Protein AF-A0A0F3NWN1-F1 (afdb_monomer_lite)

Sequence (61 aa):
KNTIIKVLIESVGCSILFLPTYSPDLNPIEHYWFKIKNEIRKVTAQFKDISIAVEHLMKFI

pLDDT: mean 92.96, std 5.35, range [62.72, 97.44]

Organism: NCBI:txid1359175

Structure (mmCIF, N/CA/C/O backbone):
data_AF-A0A0F3NWN1-F1
#
_entry.id   AF-A0A0F3NWN1-F1
#
loop_
_atom_site.group_PDB
_atom_site.id
_atom_site.type_symbol
_atom_site.label_atom_id
_atom_site.label_alt_id
_atom_site.label_comp_id
_atom_site.label_asym_id
_atom_site.label_entity_id
_atom_site.label_seq_id
_atom_site.pdbx_PDB_ins_code
_atom_site.Cartn_x
_atom_site.Cartn_y
_atom_site.Cartn_z
_atom_site.occupancy
_atom_site.B_iso_or_equiv
_atom_site.auth_seq_id
_atom_site.auth_comp_id
_atom_site.auth_asym_id
_atom_site.auth_atom_id
_atom_site.pdbx_PDB_model_num
ATOM 1 N N . LYS A 1 1 ? -12.715 12.660 12.516 1.00 62.72 1 LYS A N 1
ATOM 2 C CA . LYS A 1 1 ? -12.884 11.339 11.853 1.00 62.72 1 LYS A CA 1
ATOM 3 C C . LYS A 1 1 ? -13.981 11.490 10.808 1.00 62.72 1 LYS A C 1
ATOM 5 O O . LYS A 1 1 ? -15.001 12.069 11.147 1.00 62.72 1 LYS A O 1
ATOM 10 N N . ASN A 1 2 ? -13.759 11.076 9.559 1.00 79.56 2 ASN A N 1
ATOM 11 C CA . ASN A 1 2 ? -14.730 11.296 8.484 1.00 79.56 2 ASN A CA 1
ATOM 12 C C . ASN A 1 2 ? -15.824 10.215 8.535 1.00 79.56 2 ASN A C 1
ATOM 14 O O . ASN A 1 2 ? -15.614 9.082 8.108 1.00 79.56 2 ASN A O 1
ATOM 18 N N . THR A 1 3 ? -16.964 10.558 9.134 1.00 88.50 3 THR A N 1
ATOM 19 C CA . THR A 1 3 ? -18.080 9.635 9.394 1.00 88.50 3 THR A CA 1
ATOM 20 C C . THR A 1 3 ? -18.711 9.113 8.104 1.00 88.50 3 THR A C 1
ATOM 22 O O . THR A 1 3 ? -19.130 7.962 8.059 1.00 88.50 3 THR A O 1
ATOM 25 N N . ILE A 1 4 ? -18.707 9.922 7.037 1.00 95.12 4 ILE A N 1
ATOM 26 C CA . ILE A 1 4 ? -19.261 9.556 5.726 1.00 95.12 4 ILE A CA 1
ATOM 27 C C . ILE A 1 4 ? -18.468 8.397 5.117 1.00 95.12 4 ILE A C 1
ATOM 29 O O . ILE A 1 4 ? -19.056 7.411 4.688 1.00 95.12 4 ILE A O 1
ATOM 33 N N . ILE A 1 5 ? -17.132 8.476 5.145 1.00 94.06 5 ILE A N 1
ATOM 34 C CA . ILE A 1 5 ? -16.258 7.414 4.618 1.00 94.06 5 ILE A CA 1
ATOM 35 C C . ILE A 1 5 ? -16.529 6.088 5.335 1.00 94.06 5 ILE A C 1
ATOM 37 O O . ILE A 1 5 ? -16.624 5.049 4.688 1.00 94.06 5 ILE A O 1
ATOM 41 N N . LYS A 1 6 ? -16.701 6.122 6.663 1.00 93.31 6 LYS A N 1
ATOM 42 C CA . LYS A 1 6 ? -16.998 4.917 7.442 1.00 93.31 6 LYS A CA 1
ATOM 43 C C . LYS A 1 6 ? -18.324 4.276 7.024 1.00 93.31 6 LYS A C 1
ATOM 45 O O . LYS A 1 6 ? -18.345 3.079 6.765 1.00 93.31 6 LYS A O 1
ATOM 50 N N . VAL A 1 7 ? -19.384 5.075 6.895 1.00 95.38 7 VAL A N 1
ATOM 51 C CA . VAL A 1 7 ? -20.704 4.593 6.457 1.00 95.38 7 VAL A CA 1
ATOM 52 C C . VAL A 1 7 ? -20.635 3.977 5.058 1.00 95.38 7 VAL A C 1
ATOM 54 O O . VAL A 1 7 ? -21.196 2.909 4.841 1.00 95.38 7 VAL A O 1
ATOM 57 N N . LEU A 1 8 ? -19.915 4.602 4.120 1.00 96.31 8 LEU A N 1
ATOM 58 C CA . LEU A 1 8 ? -19.764 4.070 2.761 1.00 96.31 8 LEU A CA 1
ATOM 59 C C . LEU A 1 8 ? -19.048 2.711 2.747 1.00 96.31 8 LEU A C 1
ATOM 61 O O . LEU A 1 8 ? -19.503 1.796 2.065 1.00 96.31 8 LEU A O 1
ATOM 65 N N . ILE A 1 9 ? -17.977 2.551 3.529 1.00 95.69 9 ILE A N 1
ATOM 66 C CA . ILE A 1 9 ? -17.238 1.281 3.632 1.00 95.69 9 ILE A CA 1
ATOM 67 C C . ILE A 1 9 ? -18.115 0.188 4.261 1.00 95.69 9 ILE A C 1
ATOM 69 O O . ILE A 1 9 ? -18.196 -0.918 3.731 1.00 95.69 9 ILE A O 1
ATOM 73 N N . GLU A 1 10 ? -18.812 0.500 5.355 1.00 95.19 10 GLU A N 1
ATOM 74 C CA . GLU A 1 10 ? -19.687 -0.463 6.037 1.00 95.19 10 GLU A CA 1
ATOM 75 C C . GLU A 1 10 ? -20.907 -0.842 5.176 1.00 95.19 10 GLU A C 1
ATOM 77 O O . GLU A 1 10 ? -21.359 -1.985 5.224 1.00 95.19 10 GLU A O 1
ATOM 82 N N . SER A 1 11 ? -21.398 0.070 4.324 1.00 97.38 11 SER A N 1
ATOM 83 C CA . SER A 1 11 ? -22.544 -0.185 3.434 1.00 97.38 11 SER A CA 1
ATOM 84 C C . SER A 1 11 ? -22.292 -1.267 2.379 1.00 97.38 11 SER A C 1
ATOM 86 O O . SER A 1 11 ? -23.238 -1.910 1.930 1.00 97.38 11 SER A O 1
ATOM 88 N N . VAL A 1 12 ? -21.026 -1.501 2.012 1.00 97.44 12 VAL A N 1
ATOM 89 C CA . VAL A 1 12 ? -20.620 -2.567 1.079 1.00 97.44 12 VAL A CA 1
ATOM 90 C C . VAL A 1 12 ? -20.156 -3.839 1.803 1.00 97.44 12 VAL A C 1
ATOM 92 O O . VAL A 1 12 ? -19.624 -4.747 1.172 1.00 97.44 12 VAL A O 1
ATOM 95 N N . GLY A 1 13 ? -20.349 -3.915 3.127 1.00 96.62 13 GLY A N 1
ATOM 96 C CA . GLY A 1 13 ? -19.966 -5.066 3.952 1.00 96.62 13 GLY A CA 1
ATOM 97 C C . GLY A 1 13 ? -18.475 -5.135 4.304 1.00 96.62 13 GLY A C 1
ATOM 98 O O . GLY A 1 13 ? -18.020 -6.152 4.826 1.00 96.62 13 GLY A O 1
ATOM 99 N N . CYS A 1 14 ? -17.706 -4.075 4.040 1.00 97.25 14 CYS A N 1
ATOM 100 C CA . CYS A 1 14 ? -16.293 -3.998 4.399 1.00 97.25 14 CYS A CA 1
ATOM 101 C C . CYS A 1 14 ? -16.111 -3.492 5.836 1.00 97.25 14 CYS A C 1
ATOM 103 O O . CYS A 1 14 ? -16.900 -2.698 6.347 1.00 97.25 14 CYS A O 1
ATOM 105 N N . SER A 1 15 ? -15.017 -3.904 6.476 1.00 93.50 15 SER A N 1
ATOM 106 C CA . SER A 1 15 ? -14.618 -3.422 7.798 1.00 93.50 15 SER A CA 1
ATOM 107 C C . SER A 1 15 ? -13.325 -2.611 7.721 1.00 93.50 15 SER A C 1
ATOM 109 O O . SER A 1 15 ? -12.464 -2.835 6.870 1.00 93.50 15 SER A O 1
ATOM 111 N N . ILE A 1 16 ? -13.195 -1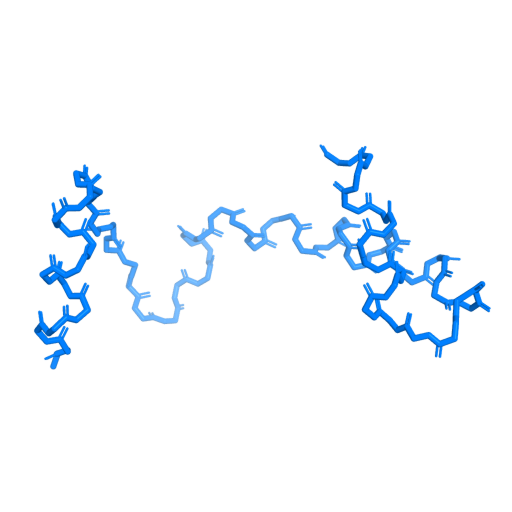.626 8.610 1.00 92.06 16 ILE A N 1
ATOM 112 C CA . ILE A 1 16 ? -12.005 -0.774 8.681 1.00 92.06 16 ILE A CA 1
ATOM 113 C C . ILE A 1 16 ? -11.003 -1.412 9.639 1.00 92.06 16 ILE A C 1
ATOM 115 O O . ILE A 1 16 ? -11.251 -1.478 10.844 1.00 92.06 16 ILE A O 1
ATOM 119 N N . LEU A 1 17 ? -9.853 -1.828 9.109 1.00 92.75 17 LEU A N 1
ATOM 120 C CA . LEU A 1 17 ? -8.723 -2.281 9.914 1.00 92.75 17 LEU A CA 1
ATOM 121 C C . LEU A 1 17 ? -7.953 -1.075 10.470 1.00 92.75 17 LEU A C 1
ATOM 123 O O . LEU A 1 17 ? -7.613 -0.145 9.739 1.00 92.75 17 LEU A O 1
ATOM 127 N N . PHE A 1 18 ? -7.688 -1.079 11.776 1.00 92.75 18 PHE A N 1
ATOM 128 C CA . PHE A 1 18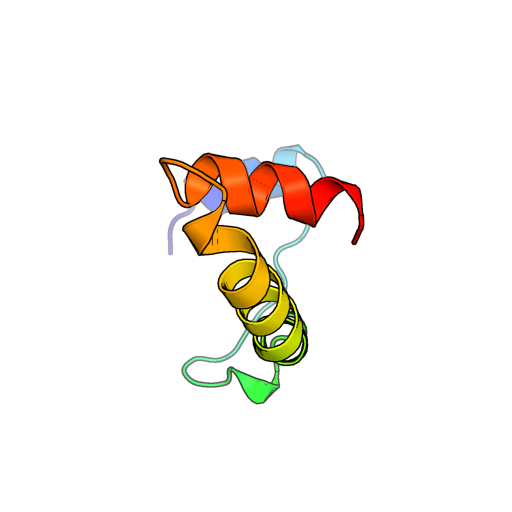 ? -6.917 -0.022 12.427 1.00 92.75 18 PHE A CA 1
ATOM 129 C C . PHE A 1 18 ? -5.418 -0.170 12.134 1.00 92.75 18 PHE A C 1
ATOM 131 O O . PHE A 1 18 ? -4.851 -1.239 12.343 1.00 92.75 18 PHE A O 1
ATOM 138 N N . LEU A 1 19 ? -4.779 0.928 11.723 1.00 94.69 19 LEU A N 1
ATOM 139 C CA . LEU A 1 19 ? -3.329 1.053 11.589 1.00 94.69 19 LEU A CA 1
ATOM 140 C C . LEU A 1 19 ? -2.848 2.204 12.493 1.00 94.69 19 LEU A C 1
ATOM 142 O O . LEU A 1 19 ? -3.333 3.331 12.328 1.00 94.69 19 LEU A O 1
ATOM 146 N N . PRO A 1 20 ? -1.930 1.964 13.446 1.00 95.94 20 PRO A N 1
ATOM 147 C CA . PRO A 1 20 ? -1.362 3.031 14.262 1.00 95.94 20 PRO A CA 1
ATOM 148 C C . PRO A 1 20 ? -0.581 4.050 13.420 1.00 95.94 20 PRO A C 1
ATOM 150 O O . PRO A 1 20 ? -0.016 3.735 12.371 1.00 95.94 20 PRO A O 1
ATOM 153 N N . THR A 1 21 ? -0.522 5.297 13.889 1.00 95.81 21 THR A N 1
ATOM 154 C CA . THR A 1 21 ? 0.241 6.360 13.220 1.00 95.81 21 THR A CA 1
ATOM 155 C C . THR A 1 21 ? 1.730 6.030 13.161 1.00 95.81 21 THR A C 1
ATOM 157 O O . THR A 1 21 ? 2.277 5.499 14.125 1.00 95.81 21 THR A O 1
ATOM 160 N N . TYR A 1 22 ? 2.385 6.384 12.050 1.00 94.31 22 TYR A N 1
ATOM 161 C CA . TYR A 1 22 ? 3.816 6.139 11.815 1.00 94.31 22 TYR A CA 1
ATOM 162 C C . TYR A 1 22 ? 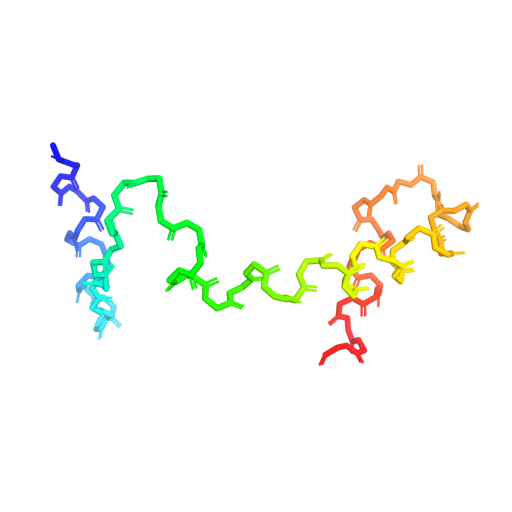4.244 4.672 11.980 1.00 94.31 22 TYR A C 1
ATOM 164 O O . TYR A 1 22 ? 5.400 4.408 12.286 1.00 94.31 22 TYR A O 1
ATOM 172 N N . SER A 1 23 ? 3.331 3.717 11.768 1.00 95.69 23 SER A N 1
ATOM 173 C CA . SER A 1 23 ? 3.621 2.277 11.814 1.00 95.69 23 SER A CA 1
ATOM 174 C C . SER A 1 23 ? 3.535 1.637 10.420 1.00 95.69 23 SER A C 1
ATOM 176 O O . SER A 1 23 ? 2.682 0.775 10.204 1.00 95.69 23 SER A O 1
ATOM 178 N N . PRO A 1 24 ? 4.375 2.055 9.449 1.00 95.12 24 PRO A N 1
ATOM 179 C CA . PRO A 1 24 ? 4.380 1.454 8.115 1.00 95.12 24 PRO A CA 1
ATOM 180 C C . PRO A 1 24 ? 4.720 -0.042 8.173 1.00 95.12 24 PRO A C 1
ATOM 182 O O . PRO A 1 24 ? 4.195 -0.815 7.383 1.00 95.12 24 PRO A O 1
ATOM 185 N N . ASP A 1 25 ? 5.501 -0.469 9.168 1.00 93.94 25 ASP A N 1
ATOM 186 C CA . ASP A 1 25 ? 5.882 -1.871 9.375 1.00 93.94 25 ASP A CA 1
ATOM 187 C C . ASP A 1 25 ? 4.678 -2.794 9.634 1.00 93.94 25 ASP A C 1
ATOM 189 O O . ASP A 1 25 ? 4.757 -4.000 9.417 1.00 93.94 25 ASP A O 1
ATOM 193 N N . LEU A 1 26 ? 3.546 -2.236 10.084 1.00 95.62 26 LEU A N 1
ATOM 194 C CA . LEU A 1 26 ? 2.299 -2.973 10.310 1.00 95.62 26 LEU A CA 1
ATOM 195 C C . LEU A 1 26 ? 1.386 -3.005 9.075 1.00 95.62 26 LEU A C 1
ATOM 197 O O . LEU A 1 26 ? 0.304 -3.588 9.134 1.00 95.62 26 LEU A O 1
ATOM 201 N N . ASN A 1 27 ? 1.790 -2.378 7.968 1.00 95.56 27 ASN A N 1
ATOM 202 C CA . ASN A 1 27 ? 1.025 -2.326 6.732 1.00 95.56 27 ASN A CA 1
ATOM 203 C C . ASN A 1 27 ? 1.639 -3.269 5.676 1.00 95.56 27 ASN A C 1
ATOM 205 O O . ASN A 1 27 ? 2.654 -2.926 5.067 1.00 95.56 27 ASN A O 1
ATOM 209 N N . PRO A 1 28 ? 1.026 -4.435 5.389 1.00 92.88 28 PRO A N 1
ATOM 210 C CA . PRO A 1 28 ? 1.627 -5.453 4.526 1.00 92.88 28 PRO A CA 1
ATOM 211 C C . PRO A 1 28 ? 1.998 -4.969 3.120 1.00 92.88 28 PRO A C 1
ATOM 213 O O . PRO A 1 28 ? 2.929 -5.507 2.523 1.00 92.88 28 PRO A O 1
ATOM 216 N N . ILE A 1 29 ? 1.303 -3.955 2.585 1.00 94.50 29 ILE A N 1
ATOM 217 C CA . ILE A 1 29 ? 1.575 -3.417 1.241 1.00 94.50 29 ILE A CA 1
ATOM 218 C C . ILE A 1 29 ? 2.985 -2.818 1.129 1.00 94.50 29 ILE A C 1
ATOM 220 O O . ILE A 1 29 ? 3.563 -2.818 0.042 1.00 94.50 29 ILE A O 1
ATOM 224 N N . GLU A 1 30 ? 3.562 -2.354 2.243 1.00 96.00 30 GLU A N 1
ATOM 225 C CA . GLU A 1 30 ? 4.880 -1.714 2.263 1.00 96.00 30 GLU A CA 1
ATOM 226 C C . GLU A 1 30 ? 5.986 -2.668 1.795 1.00 96.00 30 GLU A C 1
ATOM 228 O O . GLU A 1 30 ? 6.886 -2.273 1.048 1.00 96.00 30 GLU A O 1
ATOM 233 N N . HIS A 1 31 ? 5.863 -3.958 2.122 1.00 92.25 31 HIS A N 1
ATOM 234 C CA . HIS A 1 31 ? 6.796 -4.995 1.676 1.00 92.25 31 HIS A CA 1
ATOM 235 C C . HIS A 1 31 ? 6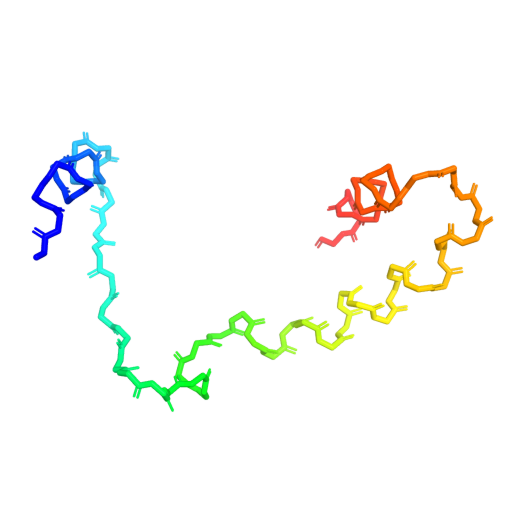.770 -5.212 0.155 1.00 92.25 31 HIS A C 1
ATOM 237 O O . HIS A 1 31 ? 7.777 -5.603 -0.439 1.00 92.25 31 HIS A O 1
ATOM 243 N N . TYR A 1 32 ? 5.642 -4.930 -0.501 1.00 92.75 32 TYR A N 1
ATOM 244 C CA . TYR A 1 32 ? 5.476 -5.146 -1.939 1.00 92.75 32 TYR A CA 1
ATOM 245 C C . TYR A 1 32 ? 5.956 -3.958 -2.780 1.00 92.75 32 TYR A C 1
ATOM 247 O O . TYR A 1 32 ? 6.333 -4.145 -3.943 1.00 92.75 32 TYR A O 1
ATOM 255 N N . TRP A 1 33 ? 6.023 -2.747 -2.211 1.00 93.19 33 TRP A N 1
ATOM 256 C CA . TRP A 1 33 ? 6.391 -1.547 -2.969 1.00 93.19 33 TRP A CA 1
ATOM 257 C C . TRP A 1 33 ? 7.781 -1.610 -3.590 1.00 93.19 33 TRP A C 1
ATOM 259 O O . TRP A 1 33 ? 7.989 -1.041 -4.663 1.00 93.19 33 TRP A O 1
ATOM 269 N N . PHE A 1 34 ? 8.742 -2.280 -2.950 1.00 92.56 34 PHE A N 1
ATOM 270 C CA . PHE A 1 34 ? 10.076 -2.440 -3.529 1.00 92.56 34 PHE A CA 1
ATOM 271 C C . PHE A 1 34 ? 10.015 -3.197 -4.863 1.00 92.56 34 PHE A C 1
ATOM 273 O O . PHE A 1 34 ? 10.504 -2.690 -5.875 1.00 92.56 34 PHE A O 1
ATOM 280 N N . LYS A 1 35 ? 9.347 -4.359 -4.881 1.00 92.31 35 LYS A N 1
ATOM 281 C CA . LYS A 1 35 ? 9.203 -5.203 -6.075 1.00 92.31 35 LYS A CA 1
ATOM 282 C C . LYS A 1 35 ? 8.438 -4.473 -7.178 1.00 92.31 35 LYS A C 1
ATOM 284 O O . LYS A 1 35 ? 8.935 -4.374 -8.295 1.00 92.31 35 LYS A O 1
ATOM 289 N N . ILE A 1 36 ? 7.284 -3.893 -6.843 1.00 93.50 36 ILE A N 1
ATOM 290 C CA . ILE A 1 36 ? 6.432 -3.169 -7.798 1.00 93.50 36 ILE A CA 1
ATOM 291 C C . ILE A 1 36 ? 7.211 -2.018 -8.451 1.00 93.50 36 ILE A C 1
ATOM 293 O O . ILE A 1 36 ? 7.288 -1.932 -9.675 1.00 93.50 36 ILE A O 1
ATOM 297 N N . LYS A 1 37 ? 7.862 -1.159 -7.652 1.00 93.06 37 LYS A N 1
ATOM 298 C CA . LYS A 1 37 ? 8.635 -0.024 -8.186 1.00 93.06 37 LYS A CA 1
ATOM 299 C C . LYS A 1 37 ? 9.823 -0.473 -9.033 1.00 93.06 37 LYS A C 1
ATOM 301 O O . LYS A 1 37 ? 10.174 0.215 -9.988 1.00 93.06 37 LYS A O 1
ATOM 306 N N . ASN A 1 38 ? 10.476 -1.575 -8.672 1.00 94.25 38 ASN A N 1
ATOM 307 C CA . ASN A 1 38 ? 11.602 -2.098 -9.438 1.00 94.25 38 ASN A CA 1
ATOM 308 C C . ASN A 1 38 ? 11.171 -2.535 -10.841 1.00 94.25 38 ASN A C 1
ATOM 310 O O . ASN A 1 38 ? 11.793 -2.139 -11.823 1.00 94.25 38 ASN A O 1
ATOM 314 N N . GLU A 1 39 ? 10.078 -3.289 -10.937 1.00 93.94 39 GLU A N 1
ATOM 315 C CA . GLU A 1 39 ? 9.566 -3.755 -12.223 1.00 93.94 39 GLU A CA 1
ATOM 316 C C . GLU A 1 39 ? 9.036 -2.604 -13.090 1.00 93.94 39 GLU A C 1
ATOM 318 O O . GLU A 1 39 ? 9.36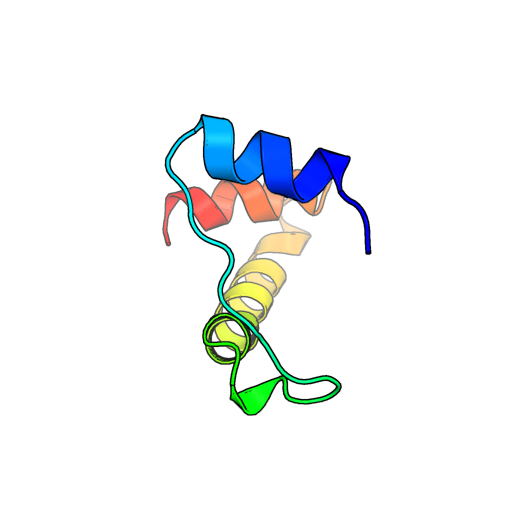8 -2.542 -14.273 1.00 93.94 39 GLU A O 1
ATOM 323 N N . ILE A 1 40 ? 8.330 -1.621 -12.507 1.00 94.56 40 ILE A N 1
ATOM 324 C CA . ILE A 1 40 ? 7.874 -0.431 -13.253 1.00 94.56 40 ILE A CA 1
ATOM 325 C C . ILE A 1 40 ? 9.071 0.295 -13.880 1.00 94.56 40 ILE A C 1
ATOM 327 O O . ILE A 1 40 ? 9.044 0.622 -15.067 1.00 94.56 40 ILE A O 1
ATOM 331 N N . ARG A 1 41 ? 10.155 0.518 -13.121 1.00 93.94 41 ARG A N 1
ATOM 332 C CA . ARG A 1 41 ? 11.337 1.251 -13.614 1.00 93.94 41 ARG A CA 1
ATOM 333 C C . ARG A 1 41 ? 11.998 0.591 -14.822 1.00 93.94 41 ARG A C 1
ATOM 335 O O . ARG A 1 41 ? 12.475 1.310 -15.694 1.00 93.94 41 ARG A O 1
ATOM 342 N N . LYS A 1 42 ? 12.001 -0.743 -14.899 1.00 93.75 42 LYS A N 1
ATOM 343 C CA . LYS A 1 42 ? 12.581 -1.480 -16.037 1.00 93.75 42 LYS A CA 1
ATOM 344 C C . LYS A 1 42 ? 11.836 -1.222 -17.345 1.00 93.75 42 LYS A C 1
ATOM 346 O O . LYS A 1 42 ? 12.453 -1.204 -18.405 1.00 93.75 42 LYS A O 1
ATOM 351 N N . VAL A 1 43 ? 10.521 -1.027 -17.268 1.00 93.62 43 VAL A N 1
ATOM 352 C CA . VAL A 1 43 ? 9.662 -0.868 -18.448 1.00 93.62 43 VAL A CA 1
ATOM 353 C C . VAL A 1 43 ? 9.277 0.583 -18.721 1.00 93.62 43 VAL A C 1
ATOM 355 O O . VAL A 1 43 ? 8.841 0.885 -19.822 1.00 93.62 43 VAL A O 1
ATOM 358 N N . THR A 1 44 ? 9.481 1.503 -17.768 1.00 94.12 44 THR A N 1
ATOM 359 C CA . THR A 1 44 ? 9.024 2.906 -17.868 1.00 94.12 44 THR A CA 1
ATOM 360 C C . THR A 1 44 ? 9.500 3.593 -19.151 1.00 94.12 44 THR A C 1
ATOM 362 O O . THR A 1 44 ? 8.721 4.296 -19.779 1.00 94.12 44 THR A O 1
ATOM 365 N N . ALA A 1 45 ? 10.740 3.351 -19.589 1.00 94.69 45 ALA A N 1
ATOM 366 C CA . ALA A 1 45 ? 11.292 3.957 -20.807 1.00 94.69 45 ALA A CA 1
ATOM 367 C C . ALA A 1 45 ? 10.603 3.500 -22.111 1.00 94.69 45 ALA A C 1
ATOM 369 O O . ALA A 1 45 ? 10.779 4.127 -23.150 1.00 94.69 45 ALA A O 1
ATOM 370 N N . GLN A 1 46 ? 9.835 2.408 -22.066 1.00 95.56 46 GLN A N 1
ATOM 371 C CA . GLN A 1 46 ? 9.112 1.848 -23.212 1.00 95.56 46 GLN A CA 1
ATOM 372 C C . GLN A 1 46 ? 7.728 2.488 -23.392 1.00 95.56 46 GLN A C 1
ATOM 374 O O . GLN A 1 46 ? 7.078 2.278 -24.414 1.00 95.56 46 GLN A O 1
ATOM 379 N N . PHE A 1 47 ? 7.271 3.275 -22.413 1.00 95.31 47 PHE A N 1
ATOM 380 C CA . PHE A 1 47 ? 5.957 3.904 -22.413 1.00 95.31 47 PHE A CA 1
ATOM 381 C C . PHE A 1 47 ? 6.082 5.425 -22.356 1.00 95.31 47 PHE A C 1
ATOM 383 O O . PHE A 1 47 ? 6.991 5.982 -21.749 1.00 95.31 47 PHE A O 1
ATOM 390 N N . LYS A 1 48 ? 5.124 6.113 -22.982 1.00 93.62 48 LYS A N 1
ATOM 391 C CA . LYS A 1 48 ? 5.054 7.581 -22.978 1.00 93.62 48 LYS A CA 1
ATOM 392 C C . LYS A 1 48 ? 4.670 8.150 -21.607 1.00 93.62 48 LYS A C 1
ATOM 394 O O . LYS A 1 48 ? 5.043 9.273 -21.288 1.00 93.62 48 LYS A O 1
ATOM 399 N N . ASP A 1 49 ? 3.902 7.389 -20.834 1.00 94.44 49 ASP A N 1
ATOM 400 C CA . ASP A 1 49 ? 3.389 7.778 -19.525 1.00 94.44 49 ASP A CA 1
ATOM 401 C C . ASP A 1 49 ? 3.532 6.604 -18.544 1.00 94.44 49 ASP A C 1
ATOM 403 O O . ASP A 1 49 ? 3.338 5.437 -18.903 1.00 94.44 49 ASP A O 1
ATOM 407 N N . ILE A 1 50 ? 3.860 6.927 -17.295 1.00 93.31 50 ILE A N 1
ATOM 408 C CA . ILE A 1 50 ? 3.979 5.968 -16.201 1.00 93.31 50 ILE A CA 1
ATOM 409 C C . ILE A 1 50 ? 2.642 5.290 -15.900 1.00 93.31 50 ILE A C 1
ATOM 411 O O . ILE A 1 50 ? 2.639 4.124 -15.520 1.00 93.31 50 ILE A O 1
ATOM 415 N N . SER A 1 51 ? 1.516 5.979 -16.112 1.00 94.38 51 SER A N 1
ATOM 416 C CA . SER A 1 51 ? 0.176 5.406 -15.929 1.00 94.38 51 SER A CA 1
ATOM 417 C C . SER A 1 51 ? -0.012 4.140 -16.777 1.00 94.38 51 SER A C 1
ATOM 419 O O . SER A 1 51 ? -0.410 3.095 -16.262 1.00 94.38 51 SER A O 1
ATOM 421 N N . ILE A 1 52 ? 0.397 4.204 -18.048 1.00 94.81 52 ILE A N 1
ATOM 422 C CA . ILE A 1 52 ? 0.334 3.095 -19.005 1.00 94.81 52 ILE A CA 1
ATOM 423 C C . ILE A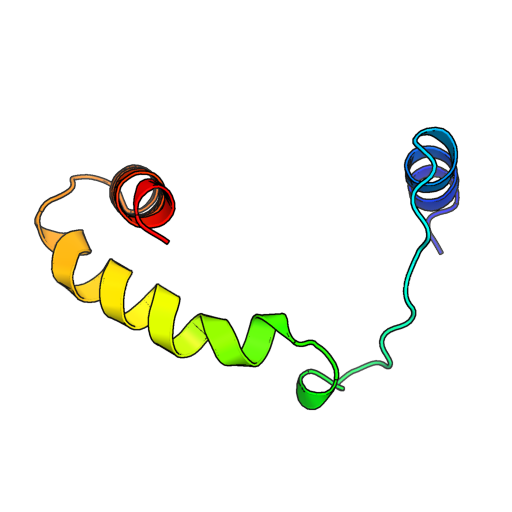 1 52 ? 1.318 1.987 -18.611 1.00 94.81 52 ILE A C 1
ATOM 425 O O . ILE A 1 52 ? 0.965 0.810 -18.644 1.00 94.81 52 ILE A O 1
ATOM 429 N N . ALA A 1 53 ? 2.537 2.350 -18.198 1.00 93.94 53 ALA A N 1
ATOM 430 C CA . ALA A 1 53 ? 3.540 1.383 -17.748 1.00 93.94 53 ALA A CA 1
ATOM 431 C C . ALA A 1 53 ? 3.066 0.587 -16.518 1.00 93.94 53 ALA A C 1
ATOM 433 O O . ALA A 1 53 ? 3.250 -0.629 -16.449 1.00 93.94 53 ALA A O 1
ATOM 434 N N . VAL A 1 54 ? 2.431 1.270 -15.559 1.00 95.00 54 VAL A N 1
ATOM 435 C CA . VAL A 1 54 ? 1.854 0.660 -14.356 1.00 95.00 54 VAL A CA 1
ATOM 436 C C . VAL A 1 54 ? 0.695 -0.258 -14.725 1.00 95.00 54 VAL A C 1
ATOM 438 O O . VAL A 1 54 ? 0.694 -1.408 -14.297 1.00 95.00 54 VAL A O 1
ATOM 441 N N . GLU A 1 55 ? -0.263 0.203 -15.533 1.00 94.56 55 GLU A N 1
ATOM 442 C CA . GLU A 1 55 ? -1.414 -0.615 -15.934 1.00 94.56 55 GLU A CA 1
ATOM 443 C C . GLU A 1 55 ? -0.982 -1.867 -16.710 1.00 94.56 55 GLU A C 1
ATOM 445 O O . GLU A 1 55 ? -1.522 -2.952 -16.498 1.00 94.56 55 GLU A O 1
ATOM 450 N N . HIS A 1 56 ? 0.017 -1.734 -17.589 1.00 93.06 56 HIS A N 1
ATOM 451 C CA . HIS A 1 56 ? 0.587 -2.865 -18.309 1.00 93.06 56 HIS A CA 1
ATOM 452 C C . HIS A 1 56 ? 1.193 -3.890 -17.347 1.00 93.06 56 HIS A C 1
ATOM 454 O O . HIS A 1 56 ? 0.875 -5.071 -17.443 1.00 93.06 56 HIS A O 1
ATOM 460 N N . LEU A 1 57 ? 2.026 -3.451 -16.399 1.00 93.00 57 LEU A N 1
ATOM 461 C CA . LEU A 1 57 ? 2.706 -4.353 -15.472 1.00 93.00 57 LEU A CA 1
ATOM 462 C C . LEU A 1 57 ? 1.747 -5.016 -14.472 1.00 93.00 57 LEU A C 1
ATOM 464 O O . LEU A 1 57 ? 1.890 -6.203 -14.188 1.00 93.00 57 LEU A O 1
ATOM 468 N N . MET A 1 58 ? 0.771 -4.272 -13.949 1.00 91.00 58 MET A N 1
ATOM 469 C CA . MET A 1 58 ? -0.177 -4.778 -12.948 1.00 91.00 58 MET A CA 1
ATOM 470 C C . MET A 1 58 ? -1.062 -5.915 -13.478 1.00 91.00 58 MET A C 1
ATOM 472 O O . MET A 1 58 ? -1.631 -6.645 -12.680 1.00 91.00 58 MET A O 1
ATOM 476 N N . LYS A 1 59 ? -1.152 -6.113 -14.802 1.00 90.81 59 LYS A N 1
ATOM 477 C CA . LYS A 1 59 ? -1.835 -7.272 -15.410 1.00 90.81 59 LYS A CA 1
ATOM 478 C C . LYS A 1 59 ? -1.092 -8.597 -15.199 1.00 90.81 59 LYS A C 1
ATOM 480 O O . LYS A 1 59 ? -1.683 -9.650 -15.412 1.00 90.81 59 LYS A O 1
ATOM 485 N N . PHE A 1 60 ? 0.189 -8.549 -14.829 1.00 85.44 60 PHE A N 1
ATOM 486 C CA . PHE A 1 60 ? 1.063 -9.721 -14.690 1.00 85.44 60 PHE A CA 1
ATOM 487 C C . PHE A 1 60 ? 1.485 -10.011 -13.240 1.00 85.44 60 PHE A C 1
ATOM 489 O O . PHE A 1 60 ? 2.236 -10.962 -13.012 1.00 85.44 60 PHE A O 1
ATOM 496 N N . ILE A 1 61 ? 1.052 -9.184 -12.282 1.00 74.06 61 ILE A N 1
ATOM 497 C CA . ILE A 1 61 ? 1.244 -9.380 -10.835 1.00 74.06 61 ILE A CA 1
ATOM 498 C C . ILE A 1 61 ? -0.037 -9.980 -10.266 1.00 74.06 61 ILE A C 1
ATOM 500 O O . ILE A 1 61 ? 0.092 -10.923 -9.456 1.00 74.06 61 ILE A O 1
#

Secondary structure (DSSP, 8-state):
--HHHHHHHHHTT-------TT-GGG-THHHHHHHHHHHHHHHHTTSSSHHHHHHHHHTT-

InterPro domains:
  IPR036397 Ribonuclease H superfamily [G3DSA:3.30.420.10] (1-61)
  IPR038717 Tc1-like transposase, DDE domain [PF13358] (2-50)

Radius of gyration: 16.47 Å; chains: 1; bounding box: 35×21×38 Å

Foldseek 3Di:
DPVVVCCVCVVVVHDDDDDDPPPVVPPVVSVCVVVLVVQLVVCVVVDPDSVVSSVVVVVVD